Protein AF-A0A849B763-F1 (afdb_monomer_lite)

Sequence (82 aa):
MYKVYWTTYDAQGVPTAHAEDYGSDQLAAVLARCEALRARQRAGEPVGFVTMVSENPYSVGHPGAADVEPGYAWYKRRPPPR

Organism: NCBI:txid82541

Radius of gyration: 19.16 Å; chains: 1; bounding box: 36×38×54 Å

Foldseek 3Di:
DKKKKKWAADPVRDTDIDMDDDDPVCVVVLVVVLVVLVVCVVVVGRMGDIDMDDDDPVCDDDPCPVPDPPPDDDDDPDDPDD

pLDDT: mean 86.23, std 13.78, range [57.22, 98.44]

Structure (mmCIF, N/CA/C/O backbone):
data_AF-A0A849B763-F1
#
_entry.id   AF-A0A849B763-F1
#
loop_
_atom_site.group_PDB
_atom_site.id
_atom_site.type_symbol
_atom_site.label_atom_id
_atom_site.label_alt_id
_atom_site.label_comp_id
_atom_site.label_asym_id
_atom_site.label_entity_id
_atom_site.label_seq_id
_atom_site.pdbx_PDB_ins_code
_atom_site.Cartn_x
_atom_site.Cartn_y
_atom_site.Cartn_z
_atom_site.occupancy
_atom_site.B_iso_or_equiv
_atom_site.auth_seq_id
_atom_site.auth_comp_id
_atom_site.auth_asym_id
_atom_site.auth_atom_id
_atom_site.pdbx_PDB_model_num
ATOM 1 N N . MET A 1 1 ? 6.971 -6.418 -11.233 1.00 86.31 1 MET A N 1
ATOM 2 C CA . MET A 1 1 ? 7.014 -6.408 -9.756 1.00 86.31 1 MET A CA 1
ATOM 3 C C . MET A 1 1 ? 5.850 -5.555 -9.305 1.00 86.31 1 MET A C 1
ATOM 5 O O . MET A 1 1 ? 5.578 -4.567 -9.979 1.00 86.31 1 MET A O 1
ATOM 9 N N . TYR A 1 2 ? 5.162 -5.937 -8.235 1.00 90.56 2 TYR A N 1
ATOM 10 C CA . TYR A 1 2 ? 4.127 -5.087 -7.654 1.00 90.56 2 TYR A CA 1
ATOM 11 C C . TYR A 1 2 ? 4.533 -4.657 -6.256 1.00 90.56 2 TYR A C 1
ATOM 13 O O . TYR A 1 2 ? 5.227 -5.386 -5.550 1.00 90.56 2 TYR A O 1
ATOM 21 N N . LYS A 1 3 ? 4.074 -3.478 -5.858 1.00 93.62 3 LYS A N 1
ATOM 22 C CA . LYS A 1 3 ? 4.263 -2.959 -4.513 1.00 93.62 3 LYS A CA 1
ATOM 23 C C . LYS A 1 3 ? 2.978 -2.322 -4.026 1.00 93.62 3 LYS A C 1
ATOM 25 O O . LYS A 1 3 ? 2.373 -1.533 -4.752 1.00 93.62 3 LYS A O 1
ATOM 30 N N . VAL A 1 4 ? 2.564 -2.669 -2.816 1.00 96.12 4 VAL A N 1
ATOM 31 C CA . VAL A 1 4 ? 1.411 -2.062 -2.147 1.00 96.12 4 VAL A CA 1
ATOM 32 C C . VAL A 1 4 ? 1.927 -1.117 -1.080 1.00 96.12 4 VAL A C 1
ATOM 34 O O . VAL A 1 4 ? 2.762 -1.506 -0.271 1.00 96.12 4 VAL A O 1
ATOM 37 N N . TYR A 1 5 ? 1.406 0.103 -1.063 1.00 97.00 5 TYR A N 1
ATOM 38 C CA . TYR A 1 5 ? 1.638 1.074 -0.003 1.00 97.00 5 TYR A CA 1
ATOM 39 C C . TYR A 1 5 ? 0.321 1.396 0.690 1.00 97.00 5 TYR A C 1
ATOM 41 O O . TYR A 1 5 ? -0.731 1.454 0.049 1.00 97.00 5 TYR A O 1
ATOM 49 N N . TRP A 1 6 ? 0.381 1.615 1.998 1.00 98.25 6 TRP A N 1
ATOM 50 C CA . TRP A 1 6 ? -0.735 2.147 2.771 1.00 98.25 6 TRP A CA 1
ATOM 51 C C . TRP A 1 6 ? -0.218 2.902 3.989 1.00 98.25 6 TRP A C 1
ATOM 53 O O . TRP A 1 6 ? 0.917 2.719 4.424 1.00 98.25 6 TRP A O 1
ATOM 63 N N . THR A 1 7 ? -1.077 3.730 4.562 1.00 98.38 7 THR A N 1
ATOM 64 C CA . THR A 1 7 ? -0.805 4.464 5.794 1.00 98.38 7 THR A CA 1
ATOM 65 C C . THR A 1 7 ? -1.744 3.963 6.880 1.00 98.38 7 THR A C 1
ATOM 67 O O . THR A 1 7 ? -2.922 3.725 6.614 1.00 98.38 7 THR A O 1
ATOM 70 N N . THR A 1 8 ? -1.252 3.805 8.105 1.00 98.19 8 THR A N 1
ATOM 71 C CA . THR A 1 8 ? -2.105 3.687 9.296 1.00 98.19 8 THR A CA 1
ATOM 72 C C . THR A 1 8 ? -1.967 4.926 10.162 1.00 98.19 8 THR A C 1
ATOM 74 O O . THR A 1 8 ? -0.915 5.556 10.134 1.00 98.19 8 THR A O 1
ATOM 77 N N . TYR A 1 9 ? -2.982 5.255 10.952 1.00 97.44 9 TYR A N 1
ATOM 78 C CA . TYR A 1 9 ? -2.927 6.372 11.896 1.00 97.44 9 TYR A CA 1
ATOM 79 C C . TYR A 1 9 ? -3.076 5.859 13.328 1.00 97.44 9 TYR A C 1
ATOM 81 O O . TYR A 1 9 ? -3.875 4.955 13.578 1.00 97.44 9 TYR A O 1
ATOM 89 N N . ASP A 1 10 ? -2.291 6.407 14.254 1.00 96.00 10 ASP A N 1
ATOM 90 C CA . ASP A 1 10 ? -2.465 6.143 15.684 1.00 96.00 10 ASP A CA 1
ATOM 91 C C . ASP A 1 10 ? -3.642 6.946 16.277 1.00 96.00 10 ASP A C 1
ATOM 93 O O . ASP A 1 10 ? -4.364 7.654 15.570 1.00 96.00 10 ASP A O 1
ATOM 97 N N . ALA 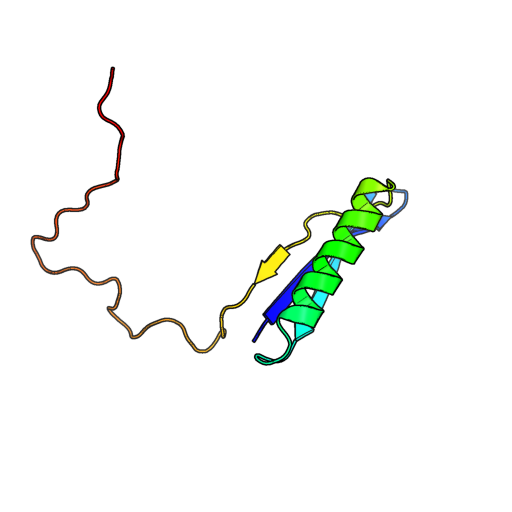A 1 11 ? -3.849 6.837 17.593 1.00 94.38 11 ALA A N 1
ATOM 98 C CA . ALA A 1 11 ? -4.928 7.539 18.292 1.00 94.38 11 ALA A CA 1
ATOM 99 C C . ALA A 1 11 ? -4.792 9.075 18.247 1.00 94.38 11 ALA A C 1
ATOM 101 O O . ALA A 1 11 ? -5.774 9.784 18.454 1.00 94.38 11 ALA A O 1
ATOM 102 N N . GLN A 1 12 ? -3.592 9.588 17.978 1.00 95.12 12 GLN A N 1
ATOM 103 C CA . GLN A 1 12 ? -3.274 11.006 17.842 1.00 95.12 12 GLN A CA 1
ATOM 104 C C . GLN A 1 12 ? -3.333 11.468 16.376 1.00 95.12 12 GLN A C 1
ATOM 106 O O . GLN A 1 12 ? -3.120 12.648 16.095 1.00 95.12 12 GLN A O 1
ATOM 111 N N . GLY A 1 13 ? -3.641 10.564 15.440 1.00 93.44 13 GLY A N 1
ATOM 112 C CA . GLY A 1 13 ? -3.702 10.854 14.011 1.00 93.44 13 GLY A CA 1
ATOM 113 C C . GLY A 1 13 ? -2.331 10.923 13.334 1.00 93.44 13 GLY A C 1
ATOM 114 O O . GLY A 1 13 ? -2.236 11.448 12.224 1.00 93.44 13 GLY A O 1
ATOM 115 N N . VAL A 1 14 ? -1.265 10.416 13.960 1.00 96.69 14 VAL A N 1
ATOM 116 C CA . VAL A 1 14 ? 0.081 10.409 13.373 1.00 96.69 14 VAL A CA 1
ATOM 117 C C . VAL A 1 14 ? 0.178 9.291 12.327 1.00 96.69 14 VAL A C 1
ATOM 119 O O . VAL A 1 14 ? -0.117 8.133 12.637 1.00 96.69 14 VAL A O 1
ATOM 122 N N . PRO A 1 15 ? 0.583 9.596 11.078 1.00 97.06 15 PRO A N 1
ATOM 123 C CA . PRO A 1 15 ? 0.666 8.600 10.019 1.00 97.06 15 PRO A CA 1
ATOM 124 C C . PRO A 1 15 ? 1.906 7.707 10.160 1.00 97.06 15 PRO A C 1
ATOM 126 O O . PRO A 1 15 ? 3.022 8.187 10.338 1.00 97.06 15 PRO A O 1
ATOM 129 N N . THR A 1 16 ? 1.724 6.403 9.964 1.00 98.19 16 THR A N 1
ATOM 130 C CA . THR A 1 16 ? 2.791 5.415 9.748 1.00 98.19 16 THR A CA 1
ATOM 131 C C . THR A 1 16 ? 2.647 4.831 8.350 1.00 98.19 16 THR A C 1
ATOM 133 O O . THR A 1 16 ? 1.606 4.257 8.027 1.00 98.19 16 THR A O 1
ATOM 136 N N . ALA A 1 17 ? 3.676 4.988 7.519 1.00 97.50 17 ALA A N 1
ATOM 137 C CA . ALA A 1 17 ? 3.708 4.432 6.172 1.00 97.50 17 ALA A CA 1
ATOM 138 C C . ALA A 1 17 ? 4.145 2.963 6.195 1.00 97.50 17 ALA A C 1
ATOM 140 O O . ALA A 1 17 ? 5.075 2.589 6.908 1.00 97.50 17 ALA A O 1
ATOM 141 N N . HIS A 1 18 ? 3.499 2.153 5.366 1.00 97.81 18 HIS A N 1
ATOM 142 C CA . HIS A 1 18 ? 3.777 0.734 5.197 1.00 97.81 18 HIS A CA 1
ATOM 143 C C . HIS A 1 18 ? 3.968 0.408 3.725 1.00 97.81 18 HIS A C 1
ATOM 145 O O . HIS A 1 18 ? 3.413 1.076 2.846 1.00 97.81 18 HIS A O 1
ATOM 151 N N . ALA A 1 19 ? 4.732 -0.648 3.468 1.00 95.94 19 ALA A N 1
ATOM 152 C CA . ALA A 1 19 ? 4.960 -1.152 2.130 1.00 95.94 19 ALA A CA 1
ATOM 153 C C . ALA A 1 19 ? 5.070 -2.679 2.132 1.00 95.94 19 ALA A C 1
ATOM 155 O O . ALA A 1 19 ? 5.598 -3.264 3.076 1.00 95.94 19 ALA A O 1
ATOM 156 N N . GLU A 1 20 ? 4.599 -3.306 1.059 1.00 96.38 20 GLU A N 1
ATOM 157 C CA . GLU A 1 20 ? 4.672 -4.751 0.854 1.00 96.38 20 GLU A CA 1
ATOM 158 C C . GLU A 1 20 ? 5.000 -5.048 -0.614 1.00 96.38 20 GLU A C 1
ATOM 160 O O . GLU A 1 20 ? 4.358 -4.510 -1.521 1.00 96.38 20 GLU A O 1
ATOM 165 N N . ASP A 1 21 ? 6.029 -5.866 -0.838 1.00 93.81 21 ASP A N 1
ATOM 166 C CA . ASP A 1 21 ? 6.545 -6.223 -2.161 1.00 93.81 21 ASP A CA 1
ATOM 167 C C . ASP A 1 21 ? 5.980 -7.569 -2.637 1.00 93.81 21 ASP A C 1
ATOM 169 O O . ASP A 1 21 ? 5.800 -8.498 -1.853 1.00 93.81 21 ASP A O 1
ATOM 173 N N . TYR A 1 22 ? 5.742 -7.679 -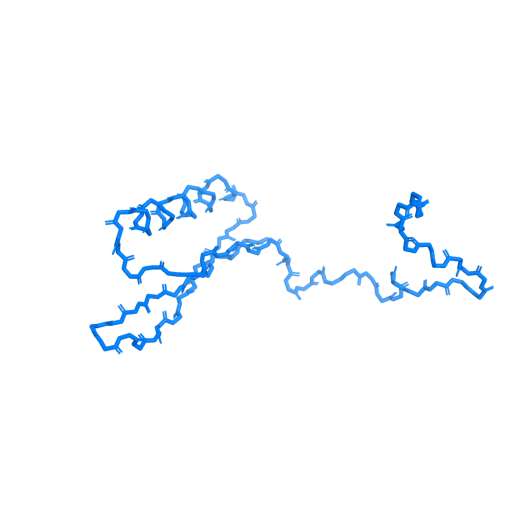3.943 1.00 93.19 22 TYR A N 1
ATOM 174 C CA . TYR A 1 22 ? 5.169 -8.860 -4.584 1.00 93.19 22 TYR A CA 1
ATOM 175 C C . TYR A 1 22 ? 5.864 -9.189 -5.911 1.00 93.19 22 TYR A C 1
ATOM 177 O O . TYR A 1 22 ? 6.263 -8.306 -6.688 1.00 93.19 22 TYR A O 1
ATOM 185 N N . GLY A 1 23 ? 5.935 -10.487 -6.207 1.00 91.50 23 GLY A N 1
ATOM 186 C CA . GLY A 1 23 ? 6.393 -11.033 -7.483 1.00 91.50 23 GLY A CA 1
ATOM 187 C C . GLY A 1 23 ? 5.496 -10.633 -8.659 1.00 91.50 23 GLY A C 1
ATOM 188 O O . GLY A 1 23 ? 4.325 -10.293 -8.497 1.00 91.50 23 GLY A O 1
ATOM 189 N N . SER A 1 24 ? 6.038 -10.656 -9.880 1.00 88.19 24 SER A N 1
ATOM 190 C CA . SER A 1 24 ? 5.283 -10.338 -11.108 1.00 88.19 24 SER A CA 1
ATOM 191 C C . SER A 1 24 ? 4.157 -11.328 -11.421 1.00 88.19 24 SER A C 1
ATOM 193 O O . SER A 1 24 ? 3.215 -10.980 -12.127 1.00 88.19 24 SER A O 1
ATOM 195 N N . ASP A 1 25 ? 4.246 -12.539 -10.887 1.00 91.56 25 ASP A N 1
ATOM 196 C CA . ASP A 1 25 ? 3.260 -13.617 -10.958 1.00 91.56 25 ASP A CA 1
ATOM 197 C C . ASP A 1 25 ? 2.150 -13.495 -9.896 1.00 91.56 25 ASP A C 1
ATOM 199 O O . ASP A 1 25 ? 1.175 -14.242 -9.925 1.00 91.56 25 ASP A O 1
ATOM 203 N N . GLN A 1 26 ? 2.245 -12.525 -8.980 1.00 94.44 26 GLN A N 1
ATOM 204 C CA . GLN A 1 26 ? 1.376 -12.431 -7.802 1.00 94.44 26 GLN A CA 1
ATOM 205 C C . GLN A 1 26 ? 0.278 -11.363 -7.902 1.00 94.44 26 GLN A C 1
ATOM 207 O O . GLN A 1 26 ? -0.261 -10.942 -6.879 1.00 94.44 26 GLN A O 1
ATOM 212 N N . LEU A 1 27 ? -0.109 -10.931 -9.109 1.00 93.44 27 LEU A N 1
ATOM 213 C CA . LEU A 1 27 ? -1.110 -9.865 -9.290 1.00 93.44 27 LEU A CA 1
ATOM 214 C C . LEU A 1 27 ? -2.413 -10.125 -8.512 1.00 93.44 27 LEU A C 1
ATOM 216 O O . LEU A 1 27 ? -2.943 -9.220 -7.872 1.00 93.44 27 LEU A O 1
ATOM 220 N N . ALA A 1 28 ? -2.918 -11.361 -8.522 1.00 97.12 28 ALA A N 1
ATOM 221 C CA . ALA A 1 28 ? -4.137 -11.712 -7.793 1.00 97.12 28 ALA A CA 1
ATOM 222 C C . ALA A 1 28 ? -3.995 -11.501 -6.273 1.00 97.12 28 ALA A C 1
ATOM 224 O O . ALA A 1 28 ? -4.902 -10.965 -5.638 1.00 97.12 28 ALA A O 1
ATOM 225 N N . ALA A 1 29 ? -2.844 -11.868 -5.699 1.00 97.19 29 ALA A N 1
ATOM 226 C CA . ALA A 1 29 ? -2.563 -11.676 -4.278 1.00 97.19 29 ALA A CA 1
ATOM 227 C C . ALA A 1 29 ? -2.459 -10.185 -3.920 1.00 97.19 29 ALA A C 1
ATOM 229 O O . ALA A 1 29 ? -3.016 -9.750 -2.914 1.00 97.19 29 ALA A O 1
ATOM 230 N N . VAL A 1 30 ? -1.826 -9.391 -4.786 1.00 96.62 30 VAL A N 1
ATOM 231 C CA . VAL A 1 30 ? -1.702 -7.935 -4.630 1.00 96.62 30 VAL A CA 1
ATOM 232 C C . VAL A 1 30 ? -3.080 -7.269 -4.610 1.00 96.62 30 VAL A C 1
ATOM 234 O O . VAL A 1 30 ? -3.382 -6.473 -3.720 1.00 96.62 30 VAL A O 1
ATOM 237 N N . LEU A 1 31 ? -3.949 -7.620 -5.564 1.00 97.19 31 LEU A N 1
ATOM 238 C CA . LEU A 1 31 ? -5.308 -7.081 -5.632 1.00 97.19 31 LEU A CA 1
ATOM 239 C C . LEU A 1 31 ? -6.128 -7.480 -4.400 1.00 97.19 31 LEU A C 1
ATOM 241 O O . LEU A 1 31 ? -6.793 -6.628 -3.808 1.00 97.19 31 LEU A O 1
ATOM 245 N N . ALA A 1 32 ? -6.029 -8.740 -3.965 1.00 98.25 32 ALA A N 1
ATOM 246 C CA . ALA A 1 32 ? -6.678 -9.208 -2.743 1.00 98.25 32 ALA A CA 1
ATOM 247 C C . ALA A 1 32 ? -6.191 -8.439 -1.503 1.00 98.25 32 ALA A C 1
ATOM 249 O O . ALA A 1 32 ? -6.997 -8.061 -0.650 1.00 98.25 32 ALA A O 1
ATOM 250 N N . ARG A 1 33 ? -4.889 -8.135 -1.422 1.00 97.94 33 ARG A N 1
ATOM 251 C CA . ARG A 1 33 ? -4.318 -7.322 -0.344 1.00 97.94 33 ARG A CA 1
ATOM 252 C C . ARG A 1 33 ? -4.892 -5.910 -0.327 1.00 97.94 33 ARG A C 1
ATOM 254 O O . ARG A 1 33 ? -5.295 -5.432 0.736 1.00 97.94 33 ARG A O 1
ATOM 261 N N . CYS A 1 34 ? -4.956 -5.250 -1.483 1.00 98.00 34 CYS A N 1
ATOM 262 C CA . CYS A 1 34 ? -5.556 -3.923 -1.595 1.00 98.00 34 CYS A CA 1
ATOM 263 C C . CYS A 1 34 ? -7.026 -3.927 -1.162 1.00 98.00 34 CYS A C 1
ATOM 265 O O . CYS A 1 34 ? -7.444 -3.036 -0.422 1.00 98.00 34 CYS A O 1
ATOM 267 N N . GLU A 1 35 ? -7.804 -4.932 -1.570 1.00 98.31 35 GLU A N 1
ATOM 268 C CA . GLU A 1 35 ? -9.210 -5.036 -1.171 1.00 98.31 35 GLU A CA 1
ATOM 269 C C . GLU A 1 35 ? -9.388 -5.306 0.322 1.00 98.31 35 GLU A C 1
ATOM 271 O O . GLU A 1 35 ? -10.262 -4.701 0.944 1.00 98.31 35 GLU A O 1
ATOM 276 N N . ALA A 1 36 ? -8.523 -6.119 0.933 1.00 98.44 36 ALA A N 1
ATOM 277 C CA . ALA A 1 36 ? -8.521 -6.309 2.380 1.00 98.44 36 ALA A CA 1
ATOM 278 C C . ALA A 1 36 ? -8.253 -4.988 3.125 1.00 98.44 36 ALA A C 1
ATOM 280 O O . ALA A 1 36 ? -8.960 -4.656 4.076 1.00 98.44 36 ALA A O 1
ATOM 281 N N . LEU A 1 37 ? -7.283 -4.185 2.672 1.00 98.44 37 LEU A N 1
ATOM 282 C CA . LEU A 1 37 ? -6.996 -2.869 3.257 1.00 98.44 37 LEU A CA 1
ATOM 283 C C . LEU A 1 37 ? -8.167 -1.888 3.081 1.00 98.44 37 LEU A C 1
ATOM 285 O O . LEU A 1 37 ? -8.531 -1.185 4.023 1.00 98.44 37 LEU A O 1
ATOM 289 N N . ARG A 1 38 ? -8.804 -1.870 1.904 1.00 97.75 38 ARG A N 1
ATOM 290 C CA . ARG A 1 38 ? -9.995 -1.041 1.648 1.00 97.75 38 ARG A CA 1
ATOM 291 C C . ARG A 1 38 ? -11.205 -1.493 2.463 1.00 97.75 38 ARG A C 1
ATOM 293 O O . ARG A 1 38 ? -12.001 -0.656 2.873 1.00 97.75 38 ARG A O 1
ATOM 300 N N . ALA A 1 39 ? -11.355 -2.791 2.721 1.00 98.44 39 ALA A N 1
ATOM 301 C CA . ALA A 1 39 ? -12.409 -3.306 3.590 1.00 98.44 39 ALA A CA 1
ATOM 302 C C . ALA A 1 39 ? -12.244 -2.799 5.028 1.00 98.44 39 ALA A C 1
ATOM 304 O O . ALA A 1 39 ? -13.208 -2.303 5.604 1.00 98.44 39 ALA A O 1
ATOM 305 N N . ARG A 1 40 ? -11.016 -2.826 5.559 1.00 98.00 40 ARG A N 1
ATOM 306 C CA . ARG A 1 40 ? -10.676 -2.255 6.873 1.00 98.00 40 ARG A CA 1
ATOM 307 C C . ARG A 1 40 ? -10.980 -0.759 6.937 1.00 98.00 40 ARG A C 1
ATOM 309 O O . ARG A 1 40 ? -11.642 -0.300 7.861 1.00 98.00 40 ARG A O 1
ATOM 316 N N . GLN A 1 41 ? -10.586 -0.013 5.903 1.00 96.88 41 GLN A N 1
ATOM 317 C CA . GLN A 1 41 ? -10.919 1.407 5.781 1.00 96.88 41 GLN A CA 1
ATOM 318 C C . GLN A 1 41 ? -12.441 1.648 5.804 1.00 96.88 41 GLN A C 1
ATOM 320 O O . GLN A 1 41 ? -12.914 2.518 6.528 1.00 96.88 41 GLN A O 1
ATOM 325 N N . ARG A 1 42 ? -13.229 0.861 5.055 1.00 97.25 42 ARG A N 1
ATOM 326 C CA . ARG A 1 42 ? -14.704 0.952 5.065 1.00 97.25 42 ARG A CA 1
ATOM 327 C C . ARG A 1 42 ? -15.319 0.584 6.417 1.00 97.25 42 ARG A C 1
ATOM 329 O O . ARG A 1 42 ? -16.379 1.103 6.747 1.00 97.25 42 ARG A O 1
ATOM 336 N N . ALA A 1 43 ? -14.664 -0.282 7.187 1.00 97.94 43 ALA A N 1
ATOM 337 C CA . ALA A 1 43 ? -15.063 -0.632 8.548 1.00 97.94 43 ALA A CA 1
ATOM 338 C C . ALA A 1 43 ? -14.702 0.447 9.591 1.00 97.94 43 ALA A C 1
ATOM 340 O O . ALA A 1 43 ? -15.013 0.281 10.767 1.00 97.94 43 ALA A O 1
ATOM 341 N N . GLY A 1 44 ? -14.068 1.550 9.176 1.00 96.56 44 GLY A N 1
ATOM 342 C CA . GLY A 1 44 ? -13.688 2.653 10.058 1.00 96.56 44 GLY A CA 1
ATOM 343 C C . GLY A 1 44 ? -12.333 2.473 10.741 1.00 96.56 44 GLY A C 1
ATOM 344 O O . GLY A 1 44 ? -11.986 3.269 11.611 1.00 96.56 44 GLY A O 1
ATOM 345 N N . GLU A 1 45 ? -11.545 1.463 10.360 1.00 97.50 45 GLU A N 1
ATOM 346 C CA . GLU A 1 45 ? -10.161 1.378 10.823 1.00 97.50 45 GLU A CA 1
ATOM 347 C C . GLU A 1 45 ? -9.332 2.547 10.265 1.00 97.50 45 GLU A C 1
ATOM 349 O O . GLU A 1 45 ? -9.575 2.985 9.134 1.00 97.50 45 GLU A O 1
ATOM 354 N N . PRO A 1 46 ? -8.310 3.026 11.002 1.00 97.00 46 PRO A N 1
ATOM 355 C CA . PRO A 1 46 ? -7.483 4.161 10.604 1.00 97.00 46 PRO A CA 1
ATOM 356 C C . PRO A 1 46 ? -6.468 3.759 9.521 1.00 97.00 46 PRO A C 1
ATOM 358 O O . PRO A 1 46 ? -5.260 3.861 9.715 1.00 97.00 46 PRO A O 1
ATOM 361 N N . VAL A 1 47 ? -6.954 3.268 8.381 1.00 97.81 47 VAL A N 1
ATOM 362 C CA . VAL A 1 47 ? -6.177 2.895 7.195 1.00 97.81 47 VAL A CA 1
ATOM 363 C C . VAL A 1 47 ? -6.454 3.914 6.090 1.00 97.81 47 VAL A C 1
ATOM 365 O O . VAL A 1 47 ? -7.603 4.179 5.733 1.00 97.81 47 VAL A O 1
ATOM 368 N N . GLY A 1 48 ? -5.397 4.483 5.520 1.00 94.31 48 GLY A N 1
ATOM 369 C CA . GLY A 1 48 ? -5.466 5.482 4.458 1.00 94.31 48 GLY A CA 1
ATOM 370 C C . GLY A 1 48 ? -4.477 5.214 3.333 1.00 94.31 48 GLY A C 1
ATOM 371 O O . GLY A 1 48 ? -3.602 4.360 3.442 1.00 94.31 48 GLY A O 1
ATOM 372 N N . PHE A 1 49 ? -4.632 5.963 2.240 1.00 93.81 49 PHE A N 1
ATOM 373 C CA . PHE A 1 49 ? -3.686 5.998 1.119 1.00 93.81 49 PHE A CA 1
ATOM 374 C C . PHE A 1 49 ? -3.286 4.611 0.565 1.00 93.81 49 PHE A C 1
ATOM 376 O O . PHE A 1 49 ? -2.115 4.330 0.335 1.00 93.81 49 PHE A O 1
ATOM 383 N N . VAL A 1 50 ? -4.262 3.720 0.355 1.00 96.81 50 VAL A N 1
ATOM 384 C CA . VAL A 1 50 ? -4.011 2.379 -0.203 1.00 96.81 50 VAL A CA 1
ATOM 385 C C . VAL A 1 50 ? -3.741 2.485 -1.706 1.00 96.81 50 VAL A C 1
ATOM 387 O O . VAL A 1 50 ? -4.663 2.748 -2.483 1.00 96.81 50 VAL A O 1
ATOM 390 N N . THR A 1 51 ? -2.500 2.244 -2.127 1.00 95.06 51 THR A N 1
ATOM 391 C CA . THR A 1 51 ? -2.090 2.298 -3.537 1.00 95.06 51 THR A CA 1
ATOM 392 C C . THR A 1 51 ? -1.258 1.083 -3.941 1.00 95.06 51 THR A C 1
ATOM 394 O O . THR A 1 51 ? -0.514 0.528 -3.136 1.00 95.06 51 THR A O 1
ATOM 397 N N . MET A 1 52 ? -1.401 0.667 -5.200 1.00 93.44 52 MET A N 1
ATOM 398 C CA . M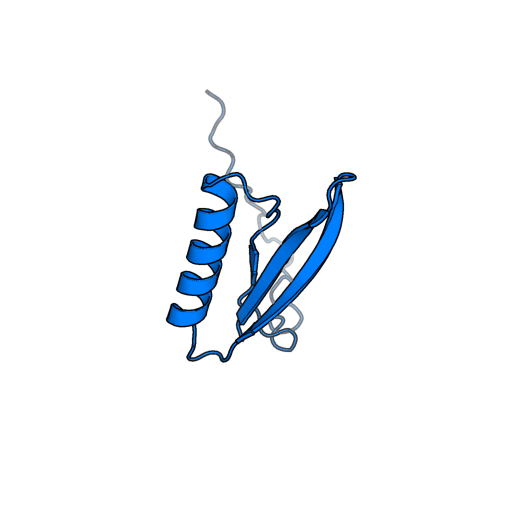ET A 1 52 ? -0.628 -0.400 -5.833 1.00 93.44 52 MET A CA 1
ATOM 399 C C . MET A 1 52 ? 0.172 0.204 -6.983 1.00 93.44 52 MET A C 1
ATOM 401 O O . MET A 1 52 ? -0.384 0.922 -7.811 1.00 93.44 52 MET A O 1
ATOM 405 N N . VAL A 1 53 ? 1.453 -0.135 -7.064 1.00 90.69 53 VAL A N 1
ATOM 406 C CA . VAL A 1 53 ? 2.345 0.256 -8.158 1.00 90.69 53 VAL A CA 1
ATOM 407 C C . VAL A 1 53 ? 2.840 -1.012 -8.848 1.00 90.69 53 VAL A C 1
ATOM 409 O O . VAL A 1 53 ? 3.177 -1.983 -8.173 1.00 90.69 53 VAL A O 1
ATOM 412 N N . SER A 1 54 ? 2.850 -1.028 -10.181 1.00 81.06 54 SER A N 1
ATOM 413 C CA . SER A 1 54 ? 3.234 -2.196 -10.995 1.00 81.06 54 SER A CA 1
ATOM 414 C C . SER A 1 54 ? 4.521 -2.009 -11.798 1.00 81.06 54 SER A C 1
ATOM 416 O O . SER A 1 54 ? 4.891 -2.876 -12.591 1.00 81.06 54 SER A O 1
ATOM 418 N N . GLU A 1 55 ? 5.200 -0.879 -11.640 1.00 69.44 55 GLU A N 1
ATOM 419 C CA . GLU A 1 55 ? 6.381 -0.569 -12.434 1.00 69.44 55 GLU A CA 1
ATOM 420 C C . GLU A 1 55 ? 7.614 -1.302 -11.894 1.00 69.44 55 GLU A C 1
ATOM 422 O O . GLU A 1 55 ? 7.864 -1.347 -10.689 1.00 69.44 55 GLU A O 1
ATOM 427 N N . ASN A 1 56 ? 8.389 -1.909 -12.795 1.00 61.69 56 ASN A N 1
ATOM 428 C CA . ASN A 1 56 ? 9.737 -2.344 -12.460 1.00 61.69 56 ASN A CA 1
ATOM 429 C C . ASN A 1 56 ? 10.595 -1.068 -12.341 1.00 61.69 56 ASN A C 1
ATOM 431 O O . ASN A 1 56 ? 10.747 -0.385 -13.352 1.00 61.69 56 ASN A O 1
ATOM 435 N N . PRO A 1 57 ? 11.175 -0.739 -11.169 1.00 58.06 57 PRO A N 1
ATOM 436 C CA . PRO A 1 57 ? 11.997 0.464 -11.003 1.00 58.06 57 PRO A CA 1
ATOM 437 C C . PRO A 1 57 ? 13.245 0.479 -11.907 1.00 58.06 57 PRO A C 1
ATOM 439 O O . PRO A 1 57 ? 13.864 1.523 -12.081 1.00 58.06 57 PRO A O 1
ATOM 442 N N . TYR A 1 58 ? 13.591 -0.659 -12.518 1.00 57.22 58 TYR A N 1
ATOM 443 C CA . TYR A 1 58 ? 14.653 -0.801 -13.518 1.00 57.22 58 TYR A CA 1
ATOM 444 C C . TYR A 1 58 ? 14.153 -0.789 -14.973 1.00 57.22 58 TYR A C 1
ATOM 446 O O . TYR A 1 58 ? 14.944 -0.970 -15.891 1.00 57.22 58 TYR A O 1
ATOM 454 N N . SER A 1 59 ? 12.851 -0.616 -15.197 1.00 61.03 59 SER A N 1
ATOM 455 C CA . SER A 1 59 ? 12.216 -0.596 -16.519 1.00 61.03 59 SER A CA 1
ATOM 456 C C . SER A 1 59 ? 11.512 0.734 -16.753 1.00 61.03 59 SER A C 1
ATOM 458 O O . SER A 1 59 ? 10.349 0.771 -17.152 1.00 61.03 59 SER A O 1
ATOM 460 N N . VAL A 1 60 ? 12.231 1.832 -16.534 1.00 60.84 60 VAL A N 1
ATOM 461 C CA . VAL A 1 60 ? 11.902 3.066 -17.247 1.00 60.84 60 VAL A CA 1
ATOM 462 C C . VAL A 1 60 ? 12.078 2.772 -18.741 1.00 60.84 60 VAL A C 1
ATOM 464 O O . VAL A 1 60 ? 13.029 2.086 -19.122 1.00 60.84 60 VAL A O 1
ATOM 467 N N . GLY A 1 61 ? 11.124 3.186 -19.582 1.00 61.97 61 GLY A N 1
ATOM 468 C CA . GLY A 1 61 ? 11.220 2.989 -21.033 1.00 61.97 61 GLY A CA 1
ATOM 469 C C . GLY A 1 61 ? 12.569 3.472 -21.580 1.00 61.97 61 GLY A C 1
ATOM 470 O O . GLY A 1 61 ? 13.258 4.260 -20.928 1.00 61.97 61 GLY A O 1
ATOM 471 N N . HIS A 1 62 ? 12.968 2.991 -22.762 1.00 64.38 62 HIS A N 1
ATOM 472 C CA . HIS A 1 62 ? 14.244 3.390 -23.360 1.00 64.38 62 HIS A CA 1
ATOM 473 C C . HIS A 1 62 ? 14.425 4.921 -23.330 1.00 64.38 62 HIS A C 1
ATOM 475 O O . HIS A 1 62 ? 13.448 5.648 -23.551 1.00 64.38 62 HIS A O 1
ATOM 481 N N . PRO A 1 63 ? 15.649 5.424 -23.076 1.00 65.00 63 PRO A N 1
ATOM 482 C CA . PRO A 1 63 ? 15.942 6.846 -23.196 1.00 65.00 63 PRO A CA 1
ATOM 483 C C . PRO A 1 63 ? 15.410 7.384 -24.528 1.00 65.00 63 PRO A C 1
ATOM 485 O O . PRO A 1 63 ? 15.586 6.748 -25.566 1.00 65.00 63 PRO A O 1
ATOM 488 N N . GLY A 1 64 ? 14.715 8.518 -24.480 1.00 70.06 64 GLY A N 1
ATOM 489 C CA . GLY A 1 64 ? 14.101 9.134 -25.653 1.00 70.06 64 GLY A CA 1
ATOM 490 C C . GLY A 1 64 ? 12.754 8.556 -26.092 1.00 70.06 64 GLY A C 1
ATOM 491 O O . GLY A 1 64 ? 12.198 9.015 -27.080 1.00 70.06 64 GLY A O 1
ATOM 492 N N . ALA A 1 65 ? 12.143 7.633 -25.339 1.00 71.56 65 ALA A N 1
ATOM 493 C CA . ALA A 1 65 ? 10.757 7.210 -25.595 1.00 71.56 65 ALA A CA 1
ATOM 494 C C . ALA A 1 65 ? 9.736 8.368 -25.515 1.00 71.56 65 ALA A C 1
ATOM 496 O O . ALA A 1 65 ? 8.651 8.281 -26.086 1.00 71.56 65 ALA A O 1
ATOM 497 N N . ALA A 1 66 ? 10.078 9.438 -24.791 1.00 70.75 66 ALA A N 1
ATOM 498 C CA . ALA A 1 66 ? 9.308 10.678 -24.723 1.00 70.75 66 ALA A CA 1
ATOM 499 C C . ALA A 1 66 ? 9.893 11.801 -25.600 1.00 70.75 66 ALA A C 1
ATOM 501 O O . ALA A 1 66 ? 9.320 12.893 -25.634 1.00 70.75 66 ALA A O 1
ATOM 502 N N . ASP A 1 67 ? 11.011 11.551 -26.289 1.00 81.12 67 ASP A N 1
ATOM 503 C CA . ASP A 1 67 ? 11.568 12.507 -27.236 1.00 81.12 67 ASP A CA 1
ATOM 504 C C . ASP A 1 67 ? 10.699 12.476 -28.483 1.00 81.12 67 ASP A C 1
ATOM 506 O O . ASP A 1 67 ? 10.453 11.435 -29.094 1.00 81.12 67 ASP A O 1
ATOM 510 N N . VAL A 1 68 ? 10.189 13.642 -28.837 1.00 77.06 68 VAL A N 1
ATOM 511 C CA . VAL A 1 68 ? 9.324 13.801 -29.992 1.00 77.06 68 VAL A CA 1
ATOM 512 C C . VAL A 1 68 ? 10.106 14.447 -31.128 1.00 77.06 68 VAL A C 1
ATOM 514 O O . VAL A 1 68 ? 10.973 15.289 -30.890 1.00 77.06 68 VAL A O 1
ATOM 517 N N . GLU A 1 69 ? 9.801 14.074 -32.371 1.00 80.62 69 GLU A N 1
ATOM 518 C CA . GLU A 1 69 ? 10.425 14.706 -33.536 1.00 80.62 69 GLU A CA 1
ATOM 519 C C . GLU A 1 69 ? 10.135 16.222 -33.583 1.00 80.62 69 GLU A C 1
ATOM 521 O O . GLU A 1 69 ? 9.078 16.667 -33.105 1.00 80.62 69 GLU A O 1
ATOM 526 N N . PRO A 1 70 ? 11.027 17.033 -34.193 1.00 72.44 70 PRO A N 1
ATOM 527 C CA . PRO A 1 70 ? 10.788 18.454 -34.435 1.00 72.44 70 PRO A CA 1
ATOM 528 C C . PRO A 1 70 ? 9.565 18.653 -35.349 1.00 72.44 70 PRO A C 1
ATOM 530 O O . PRO A 1 70 ? 9.669 18.638 -36.570 1.00 72.44 70 PRO A O 1
ATOM 533 N N . GLY A 1 71 ? 8.381 18.802 -34.754 1.00 76.75 71 GLY A N 1
ATOM 534 C CA . GLY A 1 71 ? 7.104 18.884 -35.476 1.00 76.75 71 GLY A CA 1
ATOM 535 C C . GLY A 1 71 ? 5.959 18.101 -34.835 1.00 76.75 71 GLY A C 1
ATOM 536 O O . GLY A 1 71 ? 4.819 18.209 -35.287 1.00 76.75 71 GLY A O 1
ATOM 537 N N . TYR A 1 72 ? 6.224 17.342 -33.770 1.00 78.88 72 TYR A N 1
ATOM 538 C CA . TYR A 1 72 ? 5.186 16.589 -33.078 1.00 78.88 72 TYR A CA 1
ATOM 539 C C . TYR A 1 72 ? 4.114 17.504 -32.477 1.00 78.88 72 TYR A C 1
ATOM 541 O O . TYR A 1 72 ? 4.366 18.334 -31.597 1.00 78.88 72 TYR A O 1
ATOM 549 N N . ALA A 1 73 ? 2.883 17.332 -32.949 1.00 77.00 73 ALA A N 1
ATOM 550 C CA . ALA A 1 73 ? 1.747 18.103 -32.488 1.00 77.00 73 ALA A CA 1
ATOM 551 C C . ALA A 1 73 ? 1.219 17.538 -31.160 1.00 77.00 73 ALA A C 1
ATOM 553 O O . ALA A 1 73 ? 0.540 16.510 -31.107 1.00 77.00 73 ALA A O 1
ATOM 554 N N . TRP A 1 74 ? 1.512 18.238 -30.063 1.00 69.00 74 TRP A N 1
ATOM 555 C CA . TRP A 1 74 ? 1.007 17.904 -28.733 1.00 69.00 74 TRP A CA 1
ATOM 556 C C . TRP A 1 74 ? -0.492 18.203 -28.617 1.00 69.00 74 TRP A C 1
ATOM 558 O O . TRP A 1 74 ? -0.907 19.259 -28.137 1.00 69.00 74 TRP A O 1
ATOM 568 N N . TYR A 1 75 ? -1.336 17.253 -29.010 1.00 71.31 75 TYR A N 1
ATOM 569 C CA . TYR A 1 75 ? -2.771 17.358 -28.771 1.00 71.31 75 TYR A CA 1
ATOM 570 C C . TYR A 1 75 ? -3.112 16.860 -27.365 1.00 71.31 75 TYR A C 1
ATOM 572 O O . TYR A 1 75 ? -3.308 15.668 -27.127 1.00 71.31 75 TYR A O 1
ATOM 580 N N . LYS A 1 76 ? -3.270 17.784 -26.411 1.00 63.22 76 LYS A N 1
ATOM 581 C CA . LYS A 1 76 ? -4.106 17.480 -25.241 1.00 63.22 76 LYS A CA 1
ATOM 582 C C . LYS A 1 76 ? -5.525 17.275 -25.764 1.00 63.22 76 LYS A C 1
ATOM 584 O O . LYS A 1 76 ? -6.082 18.201 -26.348 1.00 63.22 76 LYS A O 1
ATOM 589 N N . ARG A 1 77 ? -6.115 16.092 -25.552 1.00 60.84 77 ARG A N 1
ATOM 590 C CA . ARG A 1 77 ? -7.542 15.846 -25.814 1.00 60.84 77 ARG A CA 1
ATOM 591 C C . ARG A 1 77 ? -8.371 16.757 -24.902 1.00 60.84 77 ARG A C 1
ATOM 593 O O . ARG A 1 77 ? -8.764 16.355 -23.813 1.00 60.84 77 ARG A O 1
ATOM 600 N N . ARG A 1 78 ? -8.588 18.010 -25.301 1.00 65.56 78 ARG A N 1
ATOM 601 C CA . ARG A 1 78 ? -9.619 18.858 -24.706 1.00 65.56 78 ARG A CA 1
ATOM 602 C C . ARG A 1 78 ? -10.906 18.560 -25.471 1.00 65.56 78 ARG A C 1
ATOM 604 O O . ARG A 1 78 ? -10.879 18.642 -26.700 1.00 65.56 78 ARG A O 1
ATOM 611 N N . PRO A 1 79 ? -12.007 18.193 -24.797 1.00 62.12 79 PRO A N 1
ATOM 612 C CA . PRO A 1 79 ? -13.312 18.235 -25.439 1.00 62.12 79 PRO A CA 1
ATOM 613 C C . PRO A 1 79 ? -13.511 19.639 -26.036 1.00 62.12 79 PRO A C 1
ATOM 615 O O . PRO A 1 79 ?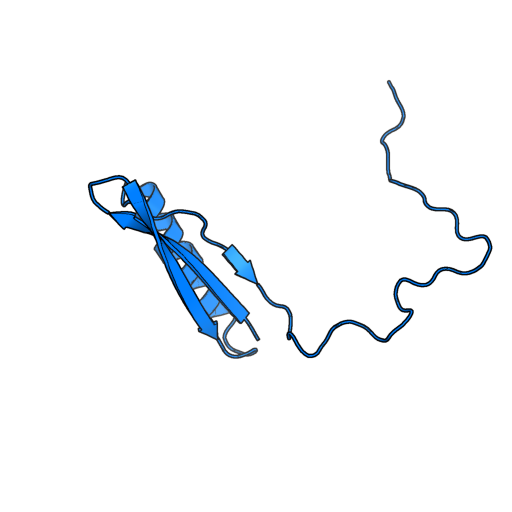 -13.072 20.610 -25.406 1.00 62.12 79 PRO A O 1
ATOM 618 N N . PRO A 1 80 ? -14.118 19.774 -27.227 1.00 65.75 80 PRO A N 1
ATOM 619 C CA . PRO A 1 80 ? -14.435 21.091 -27.759 1.00 65.75 80 PRO A CA 1
ATOM 620 C C . PRO A 1 80 ? -15.303 21.859 -26.744 1.00 65.75 80 PRO A C 1
ATOM 622 O O . PRO A 1 80 ? -16.162 21.243 -26.100 1.00 65.75 80 PRO A O 1
ATOM 625 N N . PRO A 1 81 ? -15.067 23.171 -26.549 1.00 72.19 81 PRO A N 1
ATOM 626 C CA . PRO A 1 81 ? -15.957 23.995 -25.739 1.00 72.19 81 PRO A CA 1
ATOM 627 C C . PRO A 1 81 ? -17.377 23.925 -26.319 1.00 72.19 81 PRO A C 1
ATOM 629 O O . PRO A 1 81 ? -17.543 23.906 -27.539 1.00 72.19 81 PRO A O 1
ATOM 632 N N . ARG A 1 82 ? -18.373 23.811 -25.433 1.00 66.69 82 ARG A N 1
ATOM 633 C CA . ARG A 1 82 ? -19.795 23.889 -25.792 1.00 66.69 82 ARG A CA 1
ATOM 634 C C . ARG A 1 82 ? -20.198 25.322 -26.09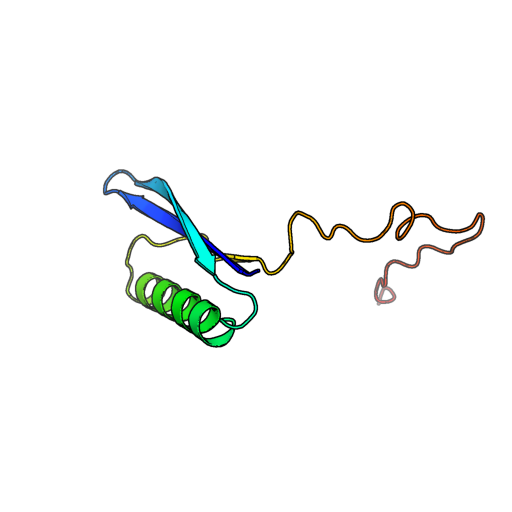0 1.00 66.69 82 ARG A C 1
ATOM 636 O O . ARG A 1 82 ? -19.651 26.217 -25.408 1.00 66.69 82 ARG A O 1
#

Secondary structure (DSSP, 8-state):
-EEEEEEEE-TT--EEEEEEEE-TT-HHHHHHHHHHHHHHHHTT-SEEEEEEE---TT-PPPTTTT---TT------PPPP-

=== Feature glossary ===
A reading guide for the features in this record.

Start from the sequence.

  · This is the polypeptide sequence — one letter per residue, N-terminus first. Length ranges from a few dozen residues for small domains to over a thousand for large multi-domain proteins.

Fold it, and you get atomic coordinates and the backbone conformation that goes with them.

  · Structure coordinates are given as an mmCIF _atom_site loop: one row per atom with element, residue name, chain id, sequence number, and x/y/z position in Å. Only the four main-chain atoms per residue are included here; side chains are omitted to keep the record compact.

  · Backbone dihedral angles. Every residue except chain termini has a φ (preceding-C → N → Cα → C) and a ψ (N → Cα → C → next-N). They are reported in degrees following the IUPAC sign convention. Secondary structure is essentially a statement about which (φ, ψ) basin each residue occupies.

  · The SS8 string is DSSP's per-residue secondary-structure call. α-helix (H) means an i→i+4 H-bond ladder; β-strand (E) means the residue participates in a β-sheet; 3₁₀ (G) and π (I) are tighter and wider helices; T/S are turns/bends; '-' is loop.

  · SS3 is a coarse helix/strand/coil call (letters a/b/c) made by the P-SEA algorithm from inter-Cα distances and dihedrals. It is less detailed than DSSP but needs only Cα positions.

Summarize the fold with a handful of shape descriptors and a per-residue structural alphabet.

  · Radius of gyration (Rg) is the root-mean-square distance of Cα atoms from their centroid — a single number for overall size and compactness. A globular domain of N residues has Rg ≈ 2.2·N^0.38 Å; an extended or disordered chain has a much larger Rg. The Cα contact count is the number of residue pairs whose Cα atoms are within 8 Å and are more than four positions apart in sequence — a standard proxy for tertiary packing density. The bounding box is the smallest axis-aligned box enclosing all Cα atoms.

  · The Foldseek 3Di string encodes local tertiary geometry as a 20-letter alphabet — one character per residue — derived from the relative positions of nearby Cα atoms. Unlike the amino-acid sequence, 3Di is a direct function of the 3D structure, so two proteins with the same fold have similar 3Di strings even at low sequence identity.

  · Solvent-accessible surface area (SASA) is the area in Å² traced out by the centre of a 1.4 Å probe sphere (a water molecule) rolled over the protein's van der Waals surface (Shrake–Rupley / Lee–Richards construction). Buried residues have near-zero SASA; fully exposed residues can exceed 200 Å². The total SASA scales roughly with the number of surface 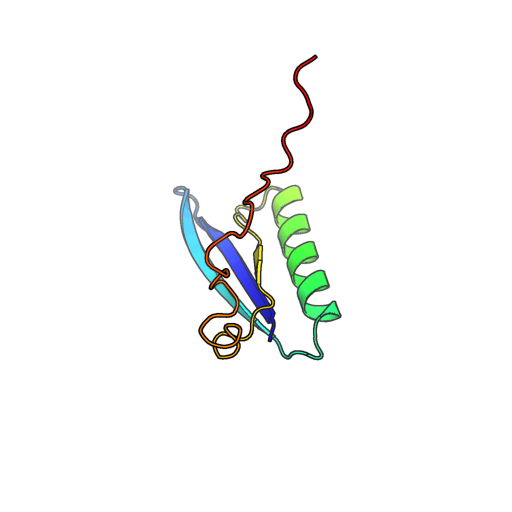residues.

Ask how reliable the model is.

  · pLDDT (predicted Local Distance Difference Test) is AlphaFold's per-residue confidence score, ranging from 0 to 100. Values above 90 indicate high confidence (typically well-packed cores); 70–90 is confident; 50–70 low confidence; below 50 usually means the region is disordered or the prediction is unreliable there. AlphaFold stores pLDDT in the mmCIF B-factor column.

  · B-factor (Debye–Waller factor) reflects atomic displacement in the crystal lattice. It is an experimental observable (units Å²), not a prediction; low values mean the atom is pinned down, high values mean it moves or is heterogeneous across the crystal.

  · Predicted Aligned Error (PAE) is an AlphaFold confidence matrix: entry (i, j) is the expected error in the position of residue j, in ångströms, when the prediction is superimposed on the true structure at residue i. Low PAE within a block of residues means that block is internally rigid and well-predicted; high PAE between two blocks means their relative placement is uncertain even if each block individually is confident.

Place it in context: what it resembles, what it is annotated as, and how it looks.

  · Nearest PDB neighbors are the top structural matches found by Foldseek when searching this structure against the entire Protein Data Bank. Each hit reports a TM-score (0 to 1; >0.5 almost always implies the same fold) and an E-value. These are *structural* homologs — they may share no detectable sequence similarity.

  · Functional annotations link the protein to curated databases. InterPro entries identify conserved domains and families by matching the sequence against member-database signatures (Pfam, PROSITE, CDD, …). Gene Ontology (GO) terms describe molecular function, biological process, and cellular component in a controlled vocabulary. CATH places the structure in a hierarchical fold classification (Class/Architecture/Topology/Homologous-superfamily). The organism is the source species.

  · Three diagnostic plots accompany the record. The Cα contact map visualizes the tertiary structure as a 2D adjacency matrix (8 Å cutoff, sequence-local contacts suppressed). The Ramachandran plot shows the distribution of backbone (φ, ψ) torsions, with points in the α and β basins reflecting secondary structure content. The PAE plot shows AlphaFold's inter-residue confidence as a color matrix.

  · Six rendered views show the 3D structure from the faces of a cube — i.e. along ±x, ±y, ±z. Rendering representation is drawn randomly per protein from cartoon (secondary-structure ribbons), sticks (backbone bonds), or molecular surface; coloring is either N→C rainbow (blue at the N-terminus through red at the C-terminus) or one color per chain.